Protein AF-A0A0D6DVC9-F1 (afdb_monomer)

Solvent-accessible surface area (backbone atoms only — not comparable to full-atom values): 4929 Å² total; per-residue (Å²): 128,87,64,54,77,76,47,36,49,78,47,73,48,76,40,70,46,75,46,97,87,70,49,77,44,78,79,50,66,50,78,42,65,26,22,64,88,73,73,39,69,46,61,69,65,52,50,59,28,64,74,37,66,68,48,32,53,53,49,51,50,51,53,53,51,54,53,52,52,55,52,53,56,51,53,53,55,69,75,53,76,130

Foldseek 3Di:
DPPCVQFKDKDWAFDWDQDPVRDIDRPGTDIAIATPVPRDRPVVVVVVQVVDVVSVVVVVVVVVVNVVVVVVVVVVVVVDDD

Radius of gyration: 16.31 Å; Cα contacts (8 Å, |Δi|>4): 72; chains: 1; bounding box: 36×23×46 Å

Structure (mmCIF, N/CA/C/O backbone):
data_AF-A0A0D6DVC9-F1
#
_entry.id   AF-A0A0D6DVC9-F1
#
loop_
_atom_site.group_PDB
_atom_site.id
_atom_site.type_symbol
_atom_site.label_atom_id
_atom_site.label_alt_id
_atom_site.label_comp_id
_atom_site.label_asym_id
_atom_site.label_entity_id
_atom_site.label_seq_id
_atom_site.pdbx_PDB_ins_code
_atom_site.Cartn_x
_atom_site.Cartn_y
_atom_site.Cartn_z
_atom_site.occupancy
_a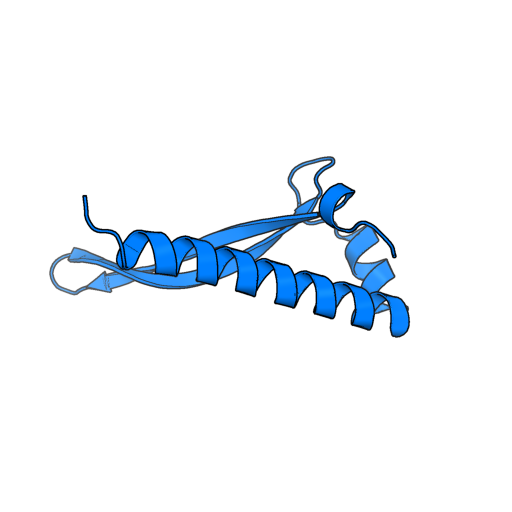tom_site.B_iso_or_equiv
_atom_site.auth_seq_id
_atom_site.auth_comp_id
_atom_site.auth_asym_id
_atom_site.auth_atom_id
_atom_site.pdbx_PDB_model_num
ATOM 1 N N . MET A 1 1 ? 16.190 -4.162 -12.165 1.00 47.31 1 MET A N 1
ATOM 2 C CA . MET A 1 1 ? 14.853 -4.260 -11.550 1.00 47.31 1 MET A CA 1
ATOM 3 C C . MET A 1 1 ? 14.363 -2.844 -11.390 1.00 47.31 1 MET A C 1
ATOM 5 O O . MET A 1 1 ? 15.147 -2.033 -10.913 1.00 47.31 1 MET A O 1
ATOM 9 N N . ASP A 1 2 ? 13.149 -2.541 -11.839 1.00 59.78 2 ASP A N 1
ATOM 10 C CA . ASP A 1 2 ? 12.549 -1.228 -11.599 1.00 59.78 2 ASP A CA 1
ATOM 11 C C . ASP A 1 2 ? 12.515 -0.993 -10.083 1.00 59.78 2 ASP A C 1
ATOM 13 O O . ASP A 1 2 ? 11.999 -1.828 -9.336 1.00 59.78 2 ASP A O 1
ATOM 17 N N . ASN A 1 3 ? 13.149 0.083 -9.606 1.00 80.75 3 ASN A N 1
ATOM 18 C CA . ASN A 1 3 ? 13.203 0.377 -8.178 1.00 80.75 3 ASN A CA 1
ATOM 19 C C . ASN A 1 3 ? 11.870 0.998 -7.753 1.00 80.75 3 ASN A C 1
ATOM 21 O O . ASN A 1 3 ? 11.749 2.212 -7.620 1.00 80.75 3 ASN A O 1
ATOM 25 N N . TYR A 1 4 ? 10.846 0.165 -7.559 1.00 90.25 4 TYR A N 1
ATOM 26 C CA . TYR A 1 4 ? 9.514 0.622 -7.154 1.00 90.25 4 TYR A CA 1
ATOM 27 C C . TYR A 1 4 ? 9.522 1.447 -5.860 1.00 90.25 4 TYR A C 1
ATOM 29 O O . TYR A 1 4 ? 8.602 2.225 -5.657 1.00 90.25 4 TYR A O 1
ATOM 37 N N . ASN A 1 5 ? 10.569 1.360 -5.032 1.00 89.38 5 ASN A N 1
ATOM 38 C CA . ASN A 1 5 ? 10.734 2.202 -3.841 1.00 89.38 5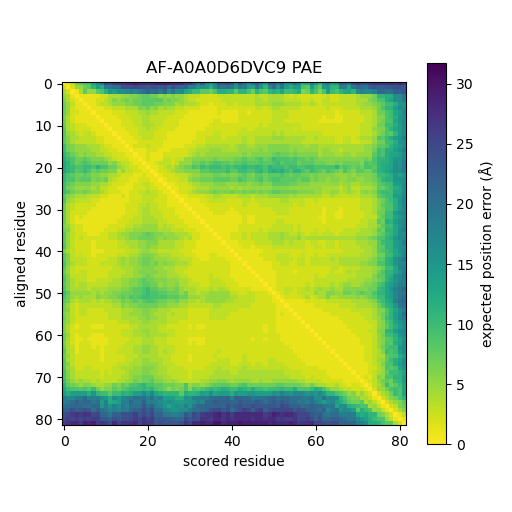 ASN A CA 1
ATOM 39 C C . ASN A 1 5 ? 10.934 3.690 -4.156 1.00 89.38 5 ASN A C 1
ATOM 41 O O . ASN A 1 5 ? 10.653 4.532 -3.311 1.00 89.38 5 ASN A O 1
ATOM 45 N N . GLU A 1 6 ? 11.445 4.019 -5.342 1.00 92.31 6 GLU A N 1
ATOM 46 C CA . GLU A 1 6 ? 11.604 5.409 -5.790 1.00 92.31 6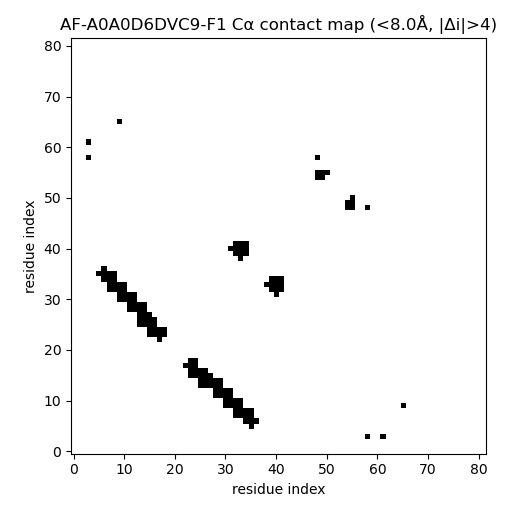 GLU A CA 1
ATOM 47 C C . GLU A 1 6 ? 10.299 5.972 -6.368 1.00 92.31 6 GLU A C 1
ATOM 49 O O . GLU A 1 6 ? 10.143 7.183 -6.489 1.00 92.31 6 GLU A O 1
ATOM 54 N N . LEU A 1 7 ? 9.355 5.094 -6.719 1.00 92.88 7 LEU A N 1
ATOM 55 C CA . LEU A 1 7 ? 8.098 5.459 -7.368 1.00 92.88 7 LEU A CA 1
ATOM 56 C C . LEU A 1 7 ? 6.917 5.413 -6.403 1.00 92.88 7 LEU A C 1
ATOM 58 O O . LEU A 1 7 ? 6.018 6.256 -6.485 1.00 92.88 7 LEU A O 1
ATOM 62 N N . PHE A 1 8 ? 6.909 4.431 -5.501 1.00 95.88 8 PHE A N 1
ATOM 63 C CA . PHE A 1 8 ? 5.760 4.076 -4.688 1.00 95.88 8 PHE A CA 1
ATOM 64 C C . PHE A 1 8 ? 6.113 3.772 -3.232 1.00 95.88 8 PHE A C 1
ATOM 66 O O . PHE A 1 8 ? 7.193 3.281 -2.908 1.00 95.88 8 PHE A O 1
ATOM 73 N N . TYR A 1 9 ? 5.127 3.976 -2.365 1.00 96.12 9 TYR A N 1
ATOM 74 C CA . TYR A 1 9 ? 5.105 3.477 -0.993 1.00 96.12 9 TYR A CA 1
ATOM 75 C C . TYR A 1 9 ? 3.690 3.040 -0.604 1.00 96.12 9 TYR A C 1
ATOM 77 O O . TYR A 1 9 ? 2.719 3.294 -1.323 1.00 96.12 9 TYR A O 1
ATOM 85 N N . LEU A 1 10 ? 3.592 2.349 0.532 1.00 96.31 10 LEU A N 1
ATOM 86 C CA . LEU A 1 10 ? 2.339 1.859 1.096 1.00 96.31 10 LEU A CA 1
ATOM 87 C C . LEU A 1 10 ? 2.012 2.634 2.372 1.00 96.31 10 LEU A C 1
ATOM 89 O O . LEU A 1 10 ? 2.893 2.866 3.199 1.00 96.31 10 LEU A O 1
ATOM 93 N N . ILE A 1 11 ? 0.744 2.999 2.539 1.00 95.69 11 ILE A N 1
ATOM 94 C CA . ILE A 1 11 ? 0.191 3.466 3.816 1.00 95.69 11 ILE A CA 1
ATOM 95 C C . ILE A 1 11 ? -0.930 2.527 4.261 1.00 95.69 11 ILE A C 1
ATOM 97 O O . ILE A 1 11 ? -1.518 1.826 3.439 1.00 95.69 11 ILE A O 1
ATOM 101 N N . PHE A 1 12 ? -1.227 2.528 5.558 1.00 94.75 12 PHE A N 1
ATOM 102 C CA . PHE A 1 12 ? -2.162 1.597 6.183 1.00 94.75 12 PHE A CA 1
ATOM 103 C C . PHE A 1 12 ? -3.266 2.397 6.859 1.00 94.75 12 PHE A C 1
ATOM 105 O O . PHE A 1 12 ? -3.020 3.106 7.835 1.00 94.75 12 PHE A O 1
ATOM 112 N N . GLN A 1 13 ? -4.475 2.314 6.316 1.00 95.94 13 GLN A N 1
ATOM 113 C CA . GLN A 1 13 ? -5.645 2.954 6.894 1.00 95.94 13 GLN A CA 1
ATOM 114 C C . GLN A 1 13 ? -6.328 1.964 7.849 1.00 95.94 13 GLN A C 1
ATOM 116 O O . GLN A 1 13 ? -6.738 0.893 7.404 1.00 95.94 13 GLN A O 1
ATOM 121 N N . PRO A 1 14 ? -6.445 2.276 9.152 1.00 95.50 14 PRO A N 1
ATOM 122 C CA . PRO A 1 14 ? -7.072 1.369 10.103 1.00 95.50 14 PRO A CA 1
ATOM 123 C C . PRO A 1 14 ? -8.575 1.259 9.836 1.00 95.50 14 PRO A C 1
ATOM 125 O O . PRO A 1 14 ? -9.264 2.268 9.659 1.00 95.50 14 PRO A O 1
ATOM 128 N N . ILE A 1 15 ? -9.079 0.031 9.862 1.00 96.00 15 ILE A N 1
ATOM 129 C CA . ILE A 1 15 ? -10.503 -0.282 9.916 1.00 96.00 15 ILE A CA 1
ATOM 130 C C . ILE A 1 15 ? -10.832 -0.536 11.383 1.00 96.00 15 ILE A C 1
ATOM 132 O O . ILE A 1 15 ? -10.228 -1.397 12.027 1.00 96.00 15 ILE A O 1
ATOM 136 N N . ILE A 1 16 ? -11.767 0.250 11.914 1.00 95.94 16 ILE A N 1
ATOM 137 C CA . ILE A 1 16 ? -12.152 0.196 13.322 1.00 95.94 16 ILE A CA 1
ATOM 138 C C . ILE A 1 16 ? -13.540 -0.409 13.500 1.00 95.94 16 ILE A C 1
ATOM 140 O O . ILE A 1 16 ? -14.460 -0.112 12.735 1.00 95.94 16 ILE A O 1
ATOM 144 N N . GLU A 1 17 ? -13.699 -1.204 14.550 1.00 96.50 17 GLU A N 1
ATOM 145 C CA . GLU A 1 17 ? -14.997 -1.623 15.063 1.00 96.50 17 GLU A CA 1
ATOM 146 C C . GLU A 1 17 ? -15.334 -0.799 16.311 1.00 96.50 17 GLU A C 1
ATOM 148 O O . GLU A 1 17 ? -14.505 -0.629 17.207 1.00 96.50 17 GLU A O 1
ATOM 153 N N . ILE A 1 18 ? -16.554 -0.256 16.359 1.00 95.81 18 ILE A N 1
ATOM 154 C CA . ILE A 1 18 ? -17.067 0.458 17.532 1.00 95.81 18 ILE A CA 1
ATOM 155 C C . ILE A 1 18 ? -17.954 -0.506 18.308 1.00 95.81 18 ILE A C 1
ATOM 157 O O . ILE A 1 18 ? -19.053 -0.854 17.865 1.00 95.81 18 ILE A O 1
ATOM 161 N N . GLN A 1 19 ? -17.485 -0.909 19.481 1.00 94.62 19 GLN A N 1
ATOM 162 C CA . GLN A 1 19 ? -18.198 -1.842 20.340 1.00 94.62 19 GLN A CA 1
ATOM 163 C C . GLN A 1 19 ? -19.416 -1.181 21.003 1.00 94.62 19 GLN A C 1
ATOM 165 O O . GLN A 1 19 ? -19.558 0.045 21.076 1.00 94.62 19 GLN A O 1
ATOM 170 N N . LYS A 1 20 ? -20.317 -2.002 21.558 1.00 93.06 20 LYS A N 1
ATOM 171 C CA . LYS A 1 20 ? -21.530 -1.521 22.255 1.00 93.06 20 LYS A CA 1
ATOM 172 C C . LYS A 1 20 ? -21.227 -0.647 23.475 1.00 93.06 20 LYS A C 1
ATOM 174 O O . LYS A 1 20 ? -22.036 0.212 23.821 1.00 93.06 20 LYS A O 1
ATOM 179 N N . ASP A 1 21 ? -20.087 -0.866 24.121 1.00 94.94 21 ASP A N 1
ATOM 180 C CA . ASP A 1 21 ? -19.606 -0.071 25.254 1.00 94.94 21 ASP A CA 1
ATOM 181 C C . ASP A 1 21 ? -18.861 1.209 24.825 1.00 94.94 21 ASP A C 1
ATOM 183 O O . ASP A 1 21 ? -18.386 1.955 25.680 1.00 94.94 21 ASP A O 1
ATOM 187 N N . LYS A 1 22 ? -18.830 1.503 23.515 1.00 91.31 22 LYS A N 1
ATOM 188 C CA . LYS A 1 22 ? -18.128 2.627 22.875 1.00 91.31 22 LYS A CA 1
ATOM 189 C C . LYS A 1 22 ? -16.601 2.524 22.902 1.00 91.31 22 LYS A C 1
ATOM 191 O O . LYS A 1 22 ? -15.940 3.517 22.594 1.00 91.31 22 LYS A O 1
ATOM 196 N N . SER A 1 23 ? -16.040 1.365 23.244 1.00 94.69 23 SER A N 1
ATOM 197 C CA . SER A 1 23 ? -14.631 1.090 22.958 1.00 94.69 23 SER A CA 1
ATOM 198 C C . SER A 1 23 ? -14.399 0.978 21.446 1.00 94.69 23 SER A C 1
ATOM 200 O O . SER A 1 23 ? -15.335 0.772 20.664 1.00 94.69 23 SER A O 1
ATOM 202 N N . VAL A 1 24 ? -13.151 1.209 21.039 1.00 94.38 24 VAL A N 1
ATOM 203 C CA . VAL A 1 24 ? -12.722 1.189 19.641 1.00 94.38 24 VAL A CA 1
ATOM 204 C C . VAL A 1 24 ? -11.594 0.186 19.513 1.00 94.38 24 VAL A C 1
ATOM 206 O O . VAL A 1 24 ? -10.539 0.377 20.117 1.00 94.38 24 VAL A O 1
ATOM 209 N N . ASP A 1 25 ? -11.814 -0.821 18.680 1.00 94.19 25 ASP A N 1
ATOM 210 C CA . ASP A 1 25 ? -10.806 -1.813 18.337 1.00 94.19 25 ASP A CA 1
ATOM 211 C C . ASP A 1 25 ? -10.378 -1.615 16.886 1.00 94.19 25 ASP A C 1
ATOM 213 O O . ASP A 1 25 ? -11.211 -1.413 15.999 1.00 94.19 25 ASP A O 1
ATOM 217 N N . ILE A 1 26 ? -9.071 -1.675 16.630 1.00 92.38 26 ILE A N 1
ATOM 218 C CA . ILE A 1 26 ? -8.567 -1.808 15.262 1.00 92.38 26 ILE A CA 1
ATOM 219 C C . ILE A 1 26 ? -8.665 -3.286 14.909 1.00 92.38 26 ILE A C 1
ATOM 221 O O . ILE A 1 26 ? -7.988 -4.112 15.522 1.00 92.38 26 ILE A O 1
ATOM 225 N N . VAL A 1 27 ? -9.507 -3.611 13.935 1.00 94.50 27 VAL A N 1
ATOM 226 C CA . VAL A 1 27 ? -9.736 -5.001 13.523 1.00 94.50 27 VAL A CA 1
ATOM 227 C C . VAL A 1 27 ? -8.862 -5.379 12.337 1.00 94.50 27 VAL A C 1
ATOM 229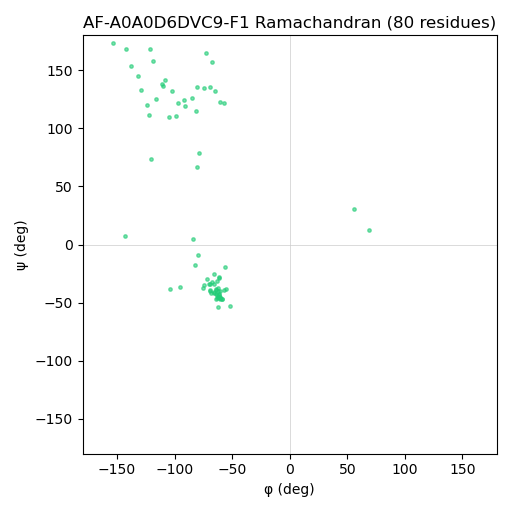 O O . VAL A 1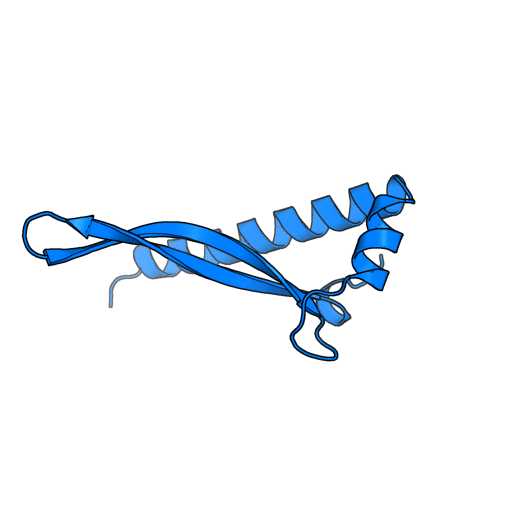 27 ? -8.355 -6.495 12.275 1.00 94.50 27 VAL A O 1
ATOM 232 N N . GLU A 1 28 ? -8.646 -4.440 11.415 1.00 94.06 28 GLU A N 1
ATOM 233 C CA . GLU A 1 28 ? -7.929 -4.669 10.162 1.00 94.06 28 GLU A CA 1
ATOM 234 C C . GLU A 1 28 ? -7.278 -3.376 9.650 1.00 94.06 28 GLU A C 1
ATOM 236 O O . GLU A 1 28 ? -7.498 -2.284 10.182 1.00 94.06 28 GLU A O 1
ATOM 241 N N . TYR A 1 29 ? -6.490 -3.497 8.582 1.00 94.50 29 TYR A N 1
ATOM 242 C CA . TYR A 1 29 ? -5.918 -2.366 7.859 1.00 94.50 29 TYR A CA 1
ATOM 243 C C . TYR A 1 29 ? -6.186 -2.499 6.362 1.00 94.50 29 TYR A C 1
ATOM 245 O O . TYR A 1 29 ? -5.913 -3.539 5.762 1.00 94.50 29 TYR A O 1
ATOM 253 N N . GLU A 1 30 ? -6.641 -1.414 5.742 1.00 96.19 30 GLU A N 1
ATOM 254 C CA . GLU A 1 30 ? -6.628 -1.261 4.292 1.00 96.19 30 GLU A CA 1
ATOM 255 C C . GLU A 1 30 ? -5.258 -0.734 3.852 1.00 96.19 30 GLU A C 1
ATOM 257 O O . GLU A 1 30 ? -4.775 0.289 4.348 1.00 96.19 30 GLU A O 1
ATOM 262 N N . VAL A 1 31 ? -4.618 -1.432 2.915 1.00 96.31 31 VAL A N 1
ATOM 263 C CA . VAL A 1 31 ? -3.319 -1.029 2.366 1.00 96.31 31 VAL A CA 1
ATOM 264 C C . VAL A 1 31 ? -3.538 -0.161 1.135 1.00 96.31 31 VAL A C 1
ATOM 266 O O . VAL A 1 31 ? -4.175 -0.579 0.169 1.00 96.31 31 VAL A O 1
ATOM 269 N N . LEU A 1 32 ? -2.975 1.044 1.146 1.00 97.12 32 LEU A N 1
ATOM 270 C CA . LEU A 1 32 ? -3.141 2.023 0.080 1.00 97.12 32 LEU A CA 1
ATOM 271 C C . LEU A 1 32 ? -1.805 2.310 -0.601 1.00 97.12 32 LEU A C 1
ATOM 273 O O . LEU A 1 32 ? -0.839 2.732 0.035 1.00 97.12 32 LEU A O 1
ATOM 277 N N . LEU A 1 33 ? -1.780 2.149 -1.924 1.00 97.19 33 LEU A N 1
ATOM 278 C CA . LEU A 1 33 ? -0.647 2.529 -2.763 1.00 97.19 33 LEU A CA 1
ATOM 279 C C . LEU A 1 33 ? -0.588 4.055 -2.935 1.00 97.19 33 LEU A C 1
ATOM 281 O O . LEU A 1 33 ? -1.600 4.709 -3.233 1.00 97.19 33 LEU A O 1
ATOM 285 N N . ARG A 1 34 ? 0.610 4.620 -2.792 1.00 97.81 34 ARG A N 1
ATOM 286 C CA . ARG A 1 34 ? 0.889 6.048 -2.971 1.00 97.81 34 ARG A CA 1
ATOM 287 C C . ARG A 1 34 ? 2.098 6.266 -3.863 1.00 97.81 34 ARG A C 1
ATOM 289 O O . ARG A 1 34 ? 3.040 5.482 -3.833 1.00 97.81 34 ARG A O 1
ATOM 296 N N . SER A 1 35 ? 2.050 7.329 -4.660 1.00 96.81 35 SER A N 1
ATOM 297 C CA . SER A 1 35 ? 3.198 7.831 -5.409 1.00 96.81 35 SER A CA 1
ATOM 298 C C . SER A 1 35 ? 4.102 8.665 -4.511 1.00 96.81 35 SER A C 1
ATOM 300 O O . SER A 1 35 ? 3.613 9.554 -3.814 1.00 96.81 35 SER A O 1
ATOM 302 N N . VAL A 1 36 ? 5.413 8.452 -4.613 1.00 95.56 36 VAL A N 1
ATOM 303 C CA . VAL A 1 36 ? 6.428 9.320 -3.990 1.00 95.56 36 VAL A CA 1
ATOM 304 C C . VAL A 1 36 ? 6.361 10.753 -4.539 1.00 95.56 36 VAL A C 1
ATOM 306 O O . VAL A 1 36 ? 6.678 11.696 -3.824 1.00 95.56 36 VAL A O 1
ATOM 309 N N . GLU A 1 37 ? 5.910 10.939 -5.782 1.00 95.06 37 GLU A N 1
ATOM 310 C CA . GLU A 1 37 ? 5.888 12.248 -6.446 1.00 95.06 37 GLU A CA 1
ATOM 311 C C . GLU A 1 37 ? 4.880 13.220 -5.818 1.00 95.06 37 GLU A C 1
ATOM 313 O O . GLU A 1 37 ? 5.154 14.412 -5.694 1.00 95.06 37 GLU A O 1
ATOM 318 N N . ASN A 1 38 ? 3.688 12.732 -5.466 1.00 95.25 38 ASN A N 1
ATOM 319 C CA . ASN A 1 38 ? 2.561 13.605 -5.131 1.00 95.25 38 ASN A CA 1
ATOM 320 C C . ASN A 1 38 ? 1.655 13.098 -4.001 1.00 95.25 38 ASN A C 1
ATOM 322 O O . ASN A 1 38 ? 0.609 13.708 -3.774 1.00 95.25 38 ASN A O 1
ATOM 326 N N . ASP A 1 39 ? 2.026 12.012 -3.314 1.00 95.94 39 ASP A N 1
ATOM 327 C CA . ASP A 1 39 ? 1.266 11.418 -2.200 1.00 95.94 39 ASP A CA 1
ATOM 328 C C . ASP A 1 39 ? -0.190 11.066 -2.572 1.00 95.94 39 ASP A C 1
ATOM 330 O O . ASP A 1 39 ? -1.126 11.113 -1.772 1.00 95.94 39 ASP A O 1
ATOM 334 N N . ARG A 1 40 ? -0.426 10.720 -3.840 1.00 96.88 40 ARG A N 1
ATOM 335 C CA . ARG A 1 40 ? -1.737 10.275 -4.327 1.00 96.88 40 ARG A CA 1
ATOM 336 C C . ARG A 1 40 ? -1.648 8.887 -4.919 1.00 96.88 40 ARG A C 1
ATOM 338 O O . ARG A 1 40 ? -0.571 8.345 -5.159 1.00 96.88 40 ARG A O 1
ATOM 345 N N . PHE A 1 41 ? -2.816 8.302 -5.159 1.00 96.88 41 PHE A N 1
ATOM 346 C CA . PHE A 1 41 ? -2.900 7.058 -5.903 1.00 96.88 41 PHE A CA 1
ATOM 347 C C . PHE A 1 41 ? -2.319 7.248 -7.323 1.00 96.88 41 PHE A C 1
ATOM 349 O O . PHE A 1 41 ? -2.801 8.118 -8.058 1.00 96.88 41 PHE A O 1
ATOM 356 N N . PRO A 1 42 ? -1.307 6.456 -7.729 1.00 95.44 42 PRO A N 1
ATOM 357 C CA . PRO A 1 42 ? -0.602 6.634 -8.997 1.00 95.44 42 PRO A CA 1
ATOM 358 C C . PRO A 1 42 ? -1.389 6.041 -10.175 1.00 95.44 42 PRO A C 1
ATOM 360 O O . PRO A 1 42 ? -0.953 5.070 -10.778 1.00 95.44 42 PRO A O 1
ATOM 363 N N . ASN A 1 43 ? -2.552 6.604 -10.515 1.00 94.94 43 ASN A N 1
ATOM 364 C CA . ASN A 1 43 ? -3.499 5.993 -11.462 1.00 94.94 43 ASN A CA 1
ATOM 365 C C . ASN A 1 43 ? -2.855 5.587 -12.805 1.00 94.94 43 ASN A C 1
ATOM 367 O O . ASN A 1 43 ? -2.932 4.423 -13.189 1.00 94.94 43 ASN A O 1
ATOM 371 N N . GLN A 1 44 ? -2.166 6.515 -13.480 1.00 92.38 44 GLN A N 1
ATOM 372 C CA . GLN A 1 44 ? -1.542 6.233 -14.777 1.00 92.38 44 GLN A CA 1
ATOM 373 C C . GLN A 1 44 ? -0.474 5.138 -14.672 1.00 92.38 44 GLN A C 1
ATOM 375 O O . GLN A 1 44 ? -0.559 4.127 -15.363 1.00 92.38 44 GLN A O 1
ATOM 380 N N . ALA A 1 45 ? 0.493 5.311 -13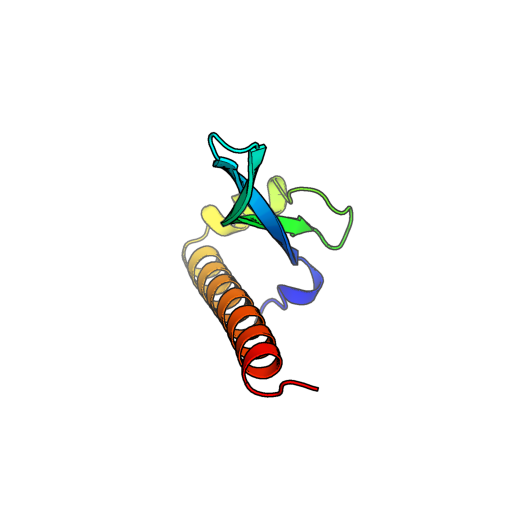.766 1.00 91.81 45 ALA A N 1
ATOM 381 C CA . ALA A 1 45 ? 1.577 4.349 -13.598 1.00 91.81 45 ALA A CA 1
ATOM 382 C C . ALA A 1 45 ? 1.054 2.976 -13.151 1.00 91.81 45 ALA A C 1
ATOM 384 O O . ALA A 1 45 ? 1.536 1.955 -13.624 1.00 91.81 45 ALA A O 1
ATOM 385 N N . PHE A 1 46 ? 0.033 2.935 -12.292 1.00 93.00 46 PHE A N 1
ATOM 386 C CA . PHE A 1 46 ? -0.604 1.695 -11.861 1.00 93.00 46 PHE A CA 1
ATOM 387 C C . PHE A 1 46 ? -1.263 0.958 -13.030 1.00 93.00 46 PHE A C 1
ATOM 389 O O . PHE A 1 46 ? -1.038 -0.238 -13.199 1.00 93.00 46 PHE A O 1
ATOM 396 N N . ASN A 1 47 ? -2.008 1.661 -13.888 1.00 93.00 47 ASN A N 1
ATOM 397 C CA . ASN A 1 47 ? -2.594 1.045 -15.079 1.00 93.00 47 ASN A CA 1
ATOM 398 C C . ASN A 1 47 ? -1.515 0.482 -16.016 1.00 93.00 47 ASN A C 1
ATOM 400 O O . ASN A 1 47 ? -1.667 -0.630 -16.521 1.00 93.00 47 ASN A O 1
ATOM 404 N N . ASP A 1 48 ? -0.398 1.191 -16.195 1.00 91.25 48 ASP A N 1
ATOM 405 C CA . ASP A 1 48 ? 0.716 0.722 -17.029 1.00 91.25 48 ASP A CA 1
ATOM 406 C C . ASP A 1 48 ? 1.353 -0.571 -16.486 1.00 91.25 48 ASP A C 1
ATOM 408 O O . ASP A 1 48 ? 1.825 -1.411 -17.263 1.00 91.25 48 ASP A O 1
ATOM 412 N N . LEU A 1 49 ? 1.354 -0.758 -15.160 1.00 91.94 49 LEU A N 1
ATOM 413 C CA . LEU A 1 49 ? 1.797 -2.001 -14.521 1.00 91.94 49 LEU A CA 1
ATOM 414 C C . LEU A 1 49 ? 0.826 -3.149 -14.789 1.00 91.94 49 LEU A C 1
ATOM 416 O O . LEU A 1 49 ? 1.282 -4.261 -15.042 1.00 91.94 49 LEU A O 1
ATOM 420 N N . LEU A 1 50 ? -0.486 -2.892 -14.767 1.00 88.56 50 LEU A N 1
ATOM 421 C CA . LEU A 1 50 ? -1.513 -3.918 -14.977 1.00 88.56 50 LEU A CA 1
ATOM 422 C C . LEU A 1 50 ? -1.562 -4.439 -16.417 1.00 88.56 50 LEU A C 1
ATOM 424 O O . LEU A 1 50 ? -1.850 -5.615 -16.638 1.00 88.56 50 LEU A O 1
ATOM 428 N N . VAL A 1 51 ? -1.289 -3.578 -17.399 1.00 92.25 51 VAL A N 1
ATOM 429 C CA . VAL A 1 51 ? -1.394 -3.933 -18.824 1.00 92.25 51 VAL A CA 1
ATOM 430 C C . VAL A 1 51 ? -0.276 -4.883 -19.267 1.00 92.25 51 VAL A C 1
ATOM 432 O O . VAL A 1 51 ? -0.479 -5.693 -20.172 1.00 92.25 51 VAL A O 1
ATOM 435 N N . VAL A 1 52 ? 0.904 -4.813 -18.643 1.00 91.12 52 VAL A N 1
ATOM 436 C CA . VAL A 1 52 ? 2.062 -5.639 -19.010 1.00 91.12 52 VAL A CA 1
ATOM 437 C C . VAL A 1 52 ? 2.248 -6.757 -17.976 1.00 91.12 52 VAL A C 1
ATOM 439 O O . VAL A 1 52 ? 2.709 -6.469 -16.872 1.00 91.12 52 VAL A O 1
ATOM 442 N N . PRO A 1 53 ? 1.986 -8.040 -18.308 1.00 92.38 53 PRO A N 1
ATOM 443 C CA . PRO A 1 53 ? 1.989 -9.134 -17.329 1.00 92.38 53 PRO A CA 1
ATOM 444 C C . PRO A 1 53 ? 3.284 -9.268 -16.523 1.00 92.38 53 PRO A C 1
ATOM 446 O O . PRO A 1 53 ? 3.245 -9.529 -15.324 1.00 92.38 53 PRO A O 1
ATOM 449 N N . GLU A 1 54 ? 4.435 -9.051 -17.162 1.00 92.44 54 GLU A N 1
ATOM 450 C CA . GLU A 1 54 ? 5.725 -9.117 -16.472 1.00 92.44 54 GLU A CA 1
ATOM 451 C C . GLU A 1 54 ? 5.909 -7.957 -15.484 1.00 92.44 54 GLU A C 1
ATOM 453 O O . GLU A 1 54 ? 6.372 -8.175 -14.366 1.00 92.44 54 GLU A O 1
ATOM 458 N N . LYS A 1 55 ? 5.472 -6.739 -15.839 1.00 90.94 55 LYS A N 1
ATOM 459 C CA . LYS A 1 55 ? 5.485 -5.600 -14.909 1.00 90.94 55 LYS A CA 1
ATOM 460 C C . LYS A 1 55 ? 4.530 -5.834 -13.747 1.00 90.94 55 LYS A C 1
ATOM 462 O O . LYS A 1 55 ? 4.900 -5.578 -12.608 1.00 90.94 55 LYS A O 1
ATOM 467 N N . HIS A 1 56 ? 3.342 -6.371 -14.018 1.00 93.25 56 HIS A N 1
ATOM 468 C CA . HIS A 1 56 ? 2.383 -6.734 -12.981 1.00 93.25 56 HIS A CA 1
ATOM 469 C C . HIS A 1 56 ? 2.985 -7.755 -12.005 1.00 93.25 56 HIS A C 1
ATOM 471 O O . HIS A 1 56 ? 2.921 -7.564 -10.793 1.00 93.25 56 HIS A O 1
ATOM 477 N N . ARG A 1 57 ? 3.636 -8.806 -12.517 1.00 94.38 57 ARG A N 1
ATOM 478 C CA . ARG A 1 57 ? 4.293 -9.829 -11.693 1.00 94.38 57 ARG A CA 1
ATOM 479 C C . ARG A 1 57 ? 5.395 -9.237 -10.810 1.00 94.38 57 ARG A C 1
ATOM 481 O O . ARG A 1 57 ? 5.457 -9.557 -9.625 1.00 94.38 57 ARG A O 1
ATOM 488 N N . LEU A 1 58 ? 6.254 -8.387 -11.375 1.00 93.88 58 LEU A N 1
ATOM 489 C CA . LEU A 1 58 ? 7.322 -7.710 -10.632 1.00 93.88 58 LEU A CA 1
ATOM 490 C C . LEU A 1 58 ? 6.758 -6.758 -9.570 1.00 93.88 58 LEU A C 1
ATOM 492 O O . LEU A 1 58 ? 7.234 -6.762 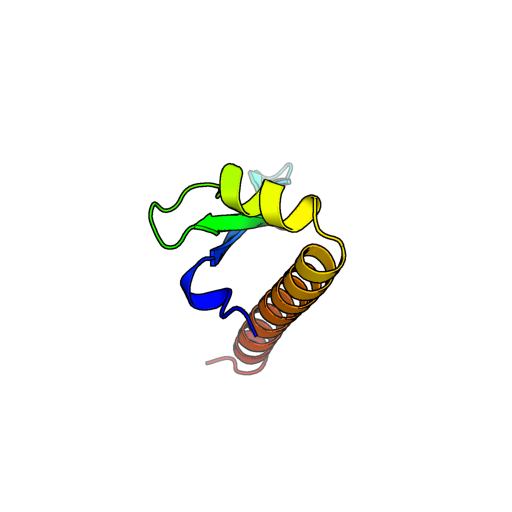-8.436 1.00 93.88 58 LEU A O 1
ATOM 496 N N . PHE A 1 59 ? 5.715 -6.001 -9.909 1.00 95.19 59 PHE A N 1
ATOM 497 C CA . PHE A 1 59 ? 5.017 -5.128 -8.971 1.00 95.19 59 PHE A CA 1
ATOM 498 C C . PHE A 1 59 ? 4.405 -5.911 -7.804 1.00 95.19 59 PHE A C 1
ATOM 500 O O . PHE A 1 59 ? 4.605 -5.538 -6.652 1.00 95.19 59 PHE A O 1
ATOM 507 N N . MET A 1 60 ? 3.719 -7.027 -8.069 1.00 95.62 60 MET A N 1
ATOM 508 C CA . MET A 1 60 ? 3.126 -7.854 -7.011 1.00 95.62 60 MET A CA 1
ATOM 509 C C . MET A 1 60 ? 4.182 -8.498 -6.107 1.00 95.62 60 MET A C 1
ATOM 511 O O . MET A 1 60 ? 3.951 -8.631 -4.906 1.00 95.62 60 MET A O 1
ATOM 515 N N . ALA A 1 61 ? 5.348 -8.860 -6.652 1.00 95.75 61 ALA A N 1
ATOM 516 C CA . ALA A 1 61 ? 6.467 -9.351 -5.850 1.00 95.75 61 ALA A CA 1
ATOM 517 C C . ALA A 1 61 ? 6.991 -8.268 -4.892 1.00 95.75 61 ALA A C 1
ATOM 519 O O . ALA A 1 61 ? 7.129 -8.529 -3.698 1.00 95.75 61 ALA A O 1
ATOM 520 N N . TRP A 1 62 ? 7.198 -7.045 -5.392 1.00 95.44 62 TRP A N 1
ATOM 521 C CA . TRP A 1 62 ? 7.577 -5.895 -4.564 1.00 95.44 62 TRP A CA 1
ATOM 522 C C . TRP A 1 62 ? 6.515 -5.564 -3.506 1.00 95.44 62 TRP A C 1
ATOM 524 O O . TRP A 1 62 ? 6.842 -5.335 -2.344 1.00 95.44 62 TRP A O 1
ATOM 534 N N . TYR A 1 63 ? 5.235 -5.586 -3.882 1.00 95.75 63 TYR A N 1
ATOM 535 C CA . TYR A 1 63 ? 4.123 -5.302 -2.976 1.00 95.75 63 TYR A CA 1
ATOM 536 C C . TYR A 1 63 ? 4.079 -6.301 -1.809 1.00 95.75 63 TYR A C 1
ATOM 538 O O . TYR A 1 63 ? 3.950 -5.909 -0.648 1.00 95.75 63 TYR A O 1
ATOM 546 N N . ALA A 1 64 ? 4.247 -7.593 -2.106 1.00 95.88 64 ALA A N 1
ATOM 547 C CA . ALA A 1 64 ? 4.301 -8.645 -1.095 1.00 95.88 64 ALA A CA 1
ATOM 548 C C . ALA A 1 64 ? 5.539 -8.529 -0.192 1.00 95.88 64 ALA A C 1
ATOM 550 O O . ALA A 1 64 ? 5.434 -8.726 1.018 1.00 95.88 64 ALA A O 1
ATOM 551 N N . GLU A 1 65 ? 6.707 -8.201 -0.752 1.00 95.44 65 GLU A N 1
ATOM 552 C CA . GLU A 1 65 ? 7.927 -7.949 0.025 1.00 95.44 65 GLU A CA 1
ATOM 553 C C . GLU A 1 65 ? 7.715 -6.800 1.020 1.00 95.44 65 GLU A C 1
ATOM 555 O O . GLU A 1 65 ? 7.954 -6.975 2.213 1.00 95.44 65 GLU A O 1
ATOM 560 N N . LYS A 1 66 ? 7.136 -5.679 0.570 1.00 94.38 66 LYS A N 1
ATOM 561 C CA . LYS A 1 66 ? 6.859 -4.523 1.432 1.00 94.38 66 LYS A CA 1
ATOM 562 C C . LYS A 1 66 ? 5.910 -4.810 2.579 1.00 94.38 66 LYS A C 1
ATOM 564 O O . LYS A 1 66 ? 6.163 -4.358 3.693 1.00 94.38 66 LYS A O 1
ATOM 569 N N . ILE A 1 67 ? 4.839 -5.559 2.334 1.00 94.50 67 ILE A N 1
ATOM 570 C CA . ILE A 1 67 ? 3.936 -5.969 3.414 1.00 94.50 67 ILE A CA 1
ATOM 571 C C . ILE A 1 67 ? 4.687 -6.838 4.429 1.00 94.50 67 ILE A C 1
ATOM 573 O O . ILE A 1 67 ? 4.580 -6.605 5.630 1.00 94.50 67 ILE A O 1
ATOM 577 N N . ASN A 1 68 ? 5.480 -7.806 3.965 1.00 94.00 68 ASN A N 1
ATOM 578 C CA . ASN A 1 68 ? 6.224 -8.696 4.856 1.00 94.00 68 ASN A CA 1
ATOM 579 C C . ASN A 1 68 ? 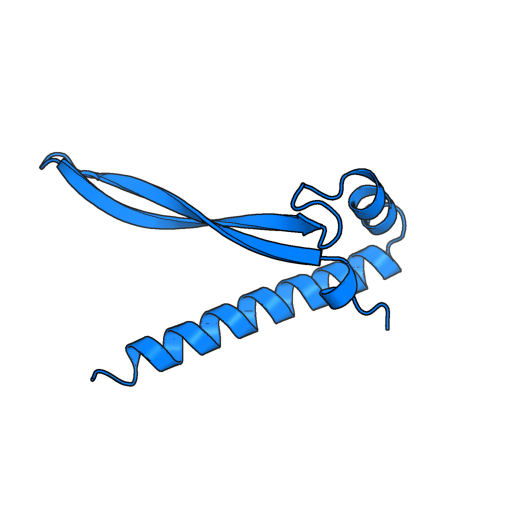7.272 -7.961 5.698 1.00 94.00 68 ASN A C 1
ATOM 581 O O . ASN A 1 68 ? 7.450 -8.306 6.866 1.00 94.00 68 ASN A O 1
ATOM 585 N N . ASP A 1 69 ? 7.965 -6.975 5.131 1.00 91.75 69 ASP A N 1
ATOM 586 C CA . ASP A 1 69 ? 8.930 -6.162 5.875 1.00 91.75 69 ASP A CA 1
ATOM 587 C C . ASP A 1 69 ? 8.243 -5.415 7.022 1.00 91.75 69 ASP A C 1
ATOM 589 O O . ASP A 1 69 ? 8.680 -5.504 8.169 1.00 91.75 69 ASP A O 1
ATOM 593 N N . ILE A 1 70 ? 7.102 -4.783 6.739 1.00 90.19 70 ILE A N 1
ATOM 594 C CA . ILE A 1 70 ? 6.317 -4.046 7.735 1.00 90.19 70 ILE A CA 1
ATOM 595 C C . ILE A 1 70 ? 5.802 -4.979 8.834 1.00 90.19 70 ILE A C 1
ATOM 597 O O . ILE A 1 70 ? 5.899 -4.651 10.017 1.00 90.19 70 ILE A O 1
ATOM 601 N N . LEU A 1 71 ? 5.293 -6.161 8.476 1.00 88.94 71 LEU A N 1
ATOM 602 C CA . LEU A 1 71 ? 4.838 -7.143 9.463 1.00 88.94 71 LEU A CA 1
ATOM 603 C C . LEU A 1 71 ? 5.986 -7.592 10.380 1.00 88.94 71 LEU A C 1
ATOM 605 O O . LEU A 1 71 ? 5.832 -7.579 11.599 1.00 88.94 71 LEU A O 1
ATOM 609 N N . LYS A 1 72 ? 7.166 -7.893 9.823 1.00 90.56 72 LYS A N 1
ATOM 610 C CA . LYS A 1 72 ? 8.351 -8.290 10.608 1.00 90.56 72 LYS A CA 1
ATOM 611 C C . LYS A 1 72 ? 8.852 -7.184 11.535 1.00 90.56 72 LYS A C 1
ATOM 613 O O . LYS A 1 72 ? 9.296 -7.468 12.648 1.00 90.56 72 LYS A O 1
ATOM 618 N N . GLU A 1 73 ? 8.835 -5.933 11.082 1.00 86.00 73 GLU A N 1
ATOM 619 C CA . GLU A 1 73 ? 9.221 -4.783 11.906 1.00 86.00 73 GLU A CA 1
ATOM 620 C C . GLU A 1 73 ? 8.294 -4.624 13.118 1.00 86.00 73 GLU A C 1
ATOM 622 O O . GLU A 1 73 ? 8.771 -4.391 14.232 1.00 86.00 73 GLU A O 1
ATOM 627 N N . ASN A 1 74 ? 6.990 -4.834 12.927 1.00 78.56 74 ASN A N 1
ATOM 628 C CA . ASN A 1 74 ? 6.000 -4.747 14.000 1.00 78.56 74 ASN A CA 1
ATOM 629 C C . ASN A 1 74 ? 6.036 -5.965 14.941 1.00 78.56 74 ASN A C 1
ATOM 631 O O . ASN A 1 74 ? 5.944 -5.796 16.157 1.00 78.56 74 ASN A O 1
ATOM 635 N N . GLU A 1 75 ? 6.271 -7.180 14.435 1.00 72.50 75 GLU A N 1
ATOM 636 C CA . GLU A 1 75 ? 6.484 -8.369 15.278 1.00 72.50 75 GLU A CA 1
ATOM 637 C C . GLU A 1 75 ? 7.661 -8.183 16.250 1.00 72.50 75 GLU A C 1
ATOM 639 O O . GLU A 1 75 ? 7.584 -8.567 17.420 1.00 72.50 75 GLU A O 1
ATOM 644 N N . ARG A 1 76 ? 8.745 -7.536 15.801 1.00 60.00 76 ARG A N 1
ATOM 645 C CA . ARG A 1 76 ? 9.907 -7.234 16.652 1.00 60.00 76 ARG A CA 1
ATOM 646 C C . ARG A 1 76 ? 9.605 -6.216 17.750 1.00 60.00 76 ARG A C 1
ATOM 648 O O . ARG A 1 76 ? 10.189 -6.327 18.829 1.00 60.00 76 ARG A O 1
ATOM 655 N N . GLN A 1 77 ? 8.709 -5.259 17.499 1.00 54.31 77 GLN A N 1
ATOM 656 C CA . GLN A 1 77 ? 8.268 -4.297 18.515 1.00 54.31 77 GLN A CA 1
ATOM 657 C C . GLN A 1 77 ? 7.397 -4.957 19.591 1.00 54.31 77 GLN A C 1
ATOM 659 O O . GLN A 1 77 ? 7.512 -4.605 20.760 1.00 54.31 77 GLN A O 1
ATOM 664 N N . ILE A 1 78 ? 6.588 -5.958 19.232 1.00 49.94 78 ILE A N 1
ATOM 665 C CA . ILE A 1 78 ? 5.762 -6.706 20.194 1.00 49.94 78 ILE A CA 1
ATOM 666 C C . ILE A 1 78 ? 6.619 -7.678 21.026 1.00 49.94 78 ILE A C 1
ATOM 668 O O . ILE A 1 78 ? 6.371 -7.868 22.215 1.00 49.94 78 ILE A O 1
ATOM 672 N N . ALA A 1 79 ? 7.658 -8.272 20.428 1.00 45.44 79 ALA A N 1
ATOM 673 C CA . ALA A 1 79 ? 8.542 -9.230 21.100 1.00 45.44 79 ALA A CA 1
ATOM 674 C C . ALA A 1 79 ? 9.624 -8.594 22.000 1.00 45.44 79 ALA A C 1
ATOM 676 O O . ALA A 1 79 ? 10.299 -9.315 22.734 1.00 45.44 79 ALA A O 1
ATOM 677 N N . SER A 1 80 ? 9.794 -7.269 21.958 1.00 42.16 80 SER A N 1
ATOM 678 C CA . SER A 1 80 ? 10.740 -6.523 22.800 1.00 42.16 80 SER A CA 1
ATOM 679 C C . SER A 1 80 ? 9.990 -5.486 23.645 1.00 42.16 80 SER A C 1
ATOM 681 O O . SER A 1 80 ? 10.044 -4.296 23.329 1.00 42.16 80 SER A O 1
ATOM 683 N N . PRO A 1 81 ? 9.254 -5.901 24.694 1.00 42.88 81 PRO A N 1
ATOM 684 C CA . PRO A 1 81 ? 8.625 -4.946 25.593 1.00 42.88 81 PRO A CA 1
ATOM 685 C C . PRO A 1 81 ? 9.716 -4.161 26.335 1.00 42.88 81 PRO A C 1
ATOM 687 O O . PRO A 1 81 ? 10.689 -4.742 26.821 1.00 42.88 81 PRO A O 1
ATOM 690 N N . SER A 1 82 ? 9.561 -2.836 26.353 1.00 47.00 82 SER A N 1
ATOM 691 C CA . SER A 1 82 ? 10.368 -1.917 27.170 1.00 47.00 82 SER A CA 1
ATOM 692 C C . SER A 1 82 ? 10.096 -2.103 28.659 1.00 47.00 82 SER A C 1
ATOM 694 O O . SER A 1 82 ? 8.939 -2.439 28.999 1.00 47.00 82 SER A O 1
#

Secondary structure (DSSP, 8-state):
---HHHHEEEEEEEEEEE-TTS-EEEEEEEEEEEETTTSS--HHHHHHHHHSHHHHHHHHHHHHHHHHHHHHHHHHHHHS--

Sequence (82 aa):
MDNYNELFYLIFQPIIEIQKDKSVDIVEYEVLLRSVENDRFPNQAFNDLLVVPEKHRLFMAWYAEKINDILKENERQIASPS

Organism: NCBI:txid297352

Mean predicted aligned error: 5.94 Å

pLDDT: mean 88.56, std 14.28, range [42.16, 97.81]

Nearest PDB structures (foldseek):
  9djt-assembly2_E  TM=7.334E-01  e=6.941E+00  Homo sapiens
  6i7o-assembly1_ab  TM=4.078E-01  e=1.349E+00  Saccharomyces cerevisiae
  8ylr-assembly1_Sa  TM=3.787E-01  e=1.968E+00  Saccharomyces cerevisiae S2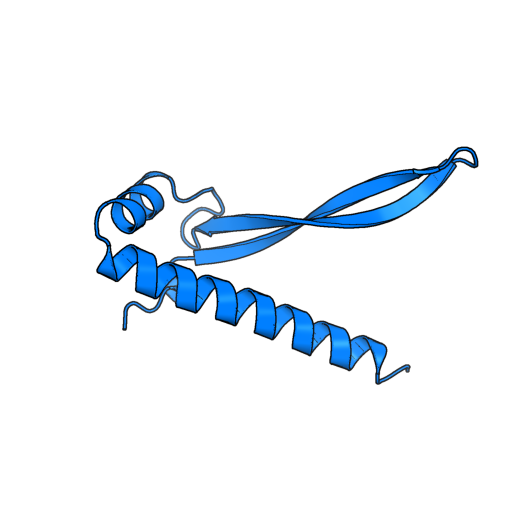88C
  8c3a-assembly1_X  TM=4.047E-01  e=3.259E+00  Candida albicans